Protein AF-A0A2Z4IYD5-F1 (afdb_monomer)

Sequence (117 aa):
MQVKACSRIENDHLYMNAEWRTTSGSALVDVYIWLEDAAGKEVVYPGTSMPNGMPSYNMAAWQTPQIHPQWKEYKVGKALAHGEKYQVSVSVRERGGAKPNIFSPTVVGHQLGVVYP

Foldseek 3Di:
DDKAWDWDADPLWIKTKIAAADQDDKAFKKKAKFKAWPVLQDTPPPPPVDQQHDIDARQMHYHPPDPDGRMDMDIDPDRDDAQTKMKIFMDIGGHPDDGFRSNDSPGGHRIDIDGRD

Radius of gyration: 14.01 Å; Cα contacts (8 Å, |Δi|>4): 278; chains: 1; bounding box: 36×29×37 Å

Solvent-accessible surface area (backbone atoms only — not comparable to full-atom values): 6648 Å² total; per-residue (Å²): 111,48,73,43,34,42,74,48,76,57,93,94,35,52,27,45,28,39,40,48,28,27,81,65,66,72,48,51,25,27,38,25,40,33,32,25,37,69,81,64,78,47,58,74,34,63,36,89,88,31,62,46,28,54,73,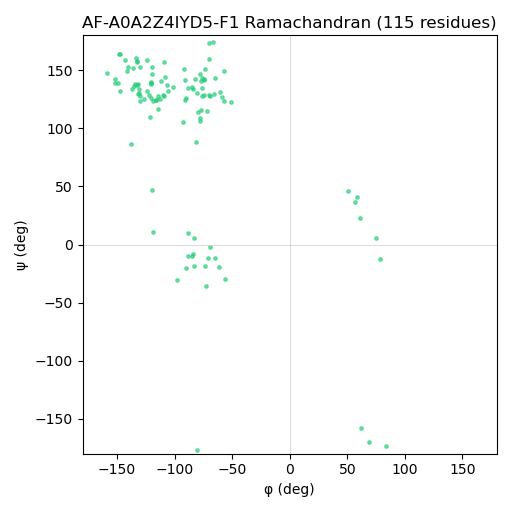45,74,73,36,69,27,46,32,85,88,68,91,69,86,40,63,49,76,45,72,56,91,63,95,75,65,66,74,38,45,31,29,30,28,28,44,80,31,55,58,90,47,84,76,57,55,54,86,40,89,85,56,76,50,43,67,33,82,45,67,37,117

Mean predicted aligned error: 3.78 Å

Organism: NCBI:txid2184053

Nearest PDB structures (foldseek):
  6mvg-assembly1_A  TM=5.314E-01  e=1.033E-02  Mediterraneibacter gnavus
  6mvh-assembly1_C  TM=5.413E-01  e=1.885E-02  Roseburia hominis
  5e4e-assembly1_C  TM=5.286E-01  e=8.724E-02  Homo sapiens
  5c70-assembly1_A-2  TM=4.963E-01  e=5.948E-02  Aspergillus oryzae
  2z65-assembly3_C  TM=3.308E-01  e=7.370E-01  Homo sapiens

Structure (mmCIF, N/CA/C/O backbone):
data_AF-A0A2Z4IYD5-F1
#
_entry.id   AF-A0A2Z4IYD5-F1
#
loop_
_atom_site.group_PDB
_atom_site.id
_atom_site.type_symbol
_atom_site.label_atom_id
_atom_site.label_alt_id
_atom_site.label_comp_id
_atom_site.label_asym_id
_atom_site.label_entity_id
_atom_site.label_seq_id
_atom_site.pdbx_PDB_ins_code
_atom_site.Cartn_x
_atom_site.Cartn_y
_atom_site.Cartn_z
_atom_site.occupancy
_atom_site.B_iso_or_equiv
_atom_site.auth_seq_id
_atom_site.auth_comp_id
_atom_site.auth_asym_id
_atom_site.auth_atom_id
_atom_site.pdbx_PDB_model_num
ATOM 1 N N . MET A 1 1 ? 13.792 -4.886 -6.856 1.00 86.44 1 MET A N 1
ATOM 2 C CA . MET A 1 1 ? 12.978 -3.754 -6.352 1.00 86.44 1 MET A CA 1
ATOM 3 C C . MET A 1 1 ? 12.927 -3.847 -4.838 1.00 86.44 1 MET A C 1
ATOM 5 O O . MET A 1 1 ? 12.802 -4.951 -4.326 1.00 86.44 1 MET A O 1
ATOM 9 N N . GLN A 1 2 ? 13.042 -2.725 -4.139 1.00 92.56 2 GLN A N 1
ATOM 10 C CA . GLN A 1 2 ? 12.785 -2.598 -2.708 1.00 92.56 2 GLN A CA 1
ATOM 11 C C . GLN A 1 2 ? 11.459 -1.863 -2.534 1.00 92.56 2 GLN A C 1
ATOM 13 O O . GLN A 1 2 ? 11.238 -0.846 -3.187 1.00 92.56 2 GLN A O 1
ATOM 18 N N . VAL A 1 3 ? 10.578 -2.390 -1.691 1.00 95.00 3 VAL A N 1
ATOM 19 C CA . VAL A 1 3 ? 9.253 -1.821 -1.426 1.00 95.00 3 VAL A CA 1
ATOM 20 C C . VAL A 1 3 ? 9.021 -1.845 0.073 1.00 95.00 3 VAL A C 1
ATOM 22 O O . VAL A 1 3 ? 9.324 -2.843 0.732 1.00 95.00 3 VAL A O 1
ATOM 25 N N . LYS A 1 4 ? 8.480 -0.755 0.608 1.00 95.25 4 LYS A N 1
ATOM 26 C CA . LYS A 1 4 ? 8.134 -0.624 2.017 1.00 95.25 4 LYS A CA 1
ATOM 27 C C . LYS A 1 4 ? 6.724 -0.067 2.158 1.00 95.25 4 LYS A C 1
ATOM 29 O O . LYS A 1 4 ? 6.397 0.957 1.561 1.00 95.25 4 LYS A O 1
ATOM 34 N N . ALA A 1 5 ? 5.919 -0.740 2.973 1.00 95.56 5 ALA A N 1
ATOM 35 C CA . ALA A 1 5 ? 4.680 -0.189 3.497 1.00 95.56 5 ALA A CA 1
ATOM 36 C C . ALA A 1 5 ? 4.985 0.636 4.753 1.00 95.56 5 ALA A C 1
ATOM 38 O O . ALA A 1 5 ? 5.766 0.226 5.615 1.00 95.56 5 ALA A O 1
ATOM 39 N N . CYS A 1 6 ? 4.378 1.809 4.831 1.00 95.31 6 CYS A N 1
ATOM 40 C CA . CYS A 1 6 ? 4.513 2.773 5.909 1.00 95.31 6 CYS A CA 1
ATOM 41 C C . CYS A 1 6 ? 3.115 3.265 6.305 1.00 95.31 6 CYS A C 1
ATOM 43 O O . CYS A 1 6 ? 2.166 3.184 5.526 1.00 95.31 6 CYS A O 1
ATOM 45 N N . SER A 1 7 ? 2.988 3.821 7.503 1.00 95.44 7 SER A N 1
ATOM 46 C CA . SER A 1 7 ? 1.757 4.467 7.946 1.00 95.44 7 SER A CA 1
ATOM 47 C C . SER A 1 7 ? 2.075 5.724 8.730 1.00 95.44 7 SER A C 1
ATOM 49 O O . SER A 1 7 ? 3.113 5.812 9.389 1.00 95.44 7 SER A O 1
ATOM 51 N N . ARG A 1 8 ? 1.151 6.675 8.703 1.00 96.62 8 ARG A N 1
ATOM 52 C CA . ARG A 1 8 ? 1.179 7.866 9.546 1.00 96.62 8 ARG A CA 1
ATOM 53 C C . ARG A 1 8 ? -0.210 8.064 10.129 1.00 96.62 8 ARG A C 1
ATOM 55 O O . ARG A 1 8 ? -1.195 7.865 9.429 1.00 96.62 8 ARG A O 1
ATOM 62 N N . ILE A 1 9 ? -0.289 8.414 11.406 1.00 95.94 9 ILE A N 1
ATOM 63 C CA . ILE A 1 9 ? -1.554 8.737 12.064 1.00 95.94 9 ILE A CA 1
ATOM 64 C C . ILE A 1 9 ? -1.453 10.174 12.541 1.00 95.94 9 ILE A C 1
ATOM 66 O O . ILE A 1 9 ? -0.510 10.529 13.244 1.00 95.94 9 ILE A O 1
ATOM 70 N N . GLU A 1 10 ? -2.387 11.007 12.104 1.00 96.38 10 GLU A N 1
ATOM 71 C CA . GLU A 1 10 ? -2.416 12.425 12.445 1.00 96.38 10 GLU A CA 1
ATOM 72 C C . GLU A 1 10 ? -3.863 12.903 12.523 1.00 96.38 10 GLU A C 1
ATOM 74 O O . GLU A 1 10 ? 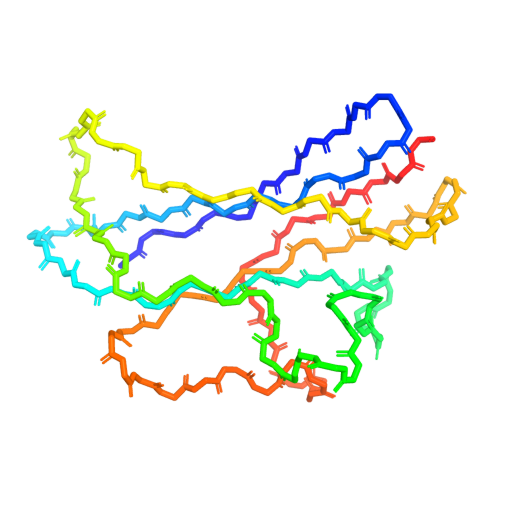-4.648 12.648 11.608 1.00 96.38 10 GLU A O 1
ATOM 79 N N . ASN A 1 11 ? -4.196 13.626 13.597 1.00 93.62 11 ASN A N 1
ATOM 80 C CA . ASN A 1 11 ? -5.524 14.198 13.828 1.00 93.62 11 ASN A CA 1
ATOM 81 C C . ASN A 1 11 ? -6.654 13.169 13.663 1.00 93.62 11 ASN A C 1
ATOM 83 O O . ASN A 1 11 ? -7.624 13.458 12.970 1.00 93.62 11 ASN A O 1
ATOM 87 N N . ASP A 1 12 ? -6.500 11.974 14.241 1.00 93.44 12 ASP A N 1
ATOM 88 C CA . ASP A 1 12 ? -7.475 10.876 14.132 1.00 93.44 12 ASP A CA 1
ATOM 89 C C . ASP A 1 12 ? -7.754 10.447 12.678 1.00 93.44 12 ASP A C 1
ATOM 91 O O . ASP A 1 12 ? -8.882 10.230 12.245 1.00 93.44 12 ASP A O 1
ATOM 95 N N . HIS A 1 13 ? -6.695 10.389 11.870 1.00 94.75 13 HIS A N 1
ATOM 96 C CA . HIS A 1 13 ? -6.760 9.839 10.525 1.00 94.75 13 HIS A CA 1
ATOM 97 C C . HIS A 1 13 ? -5.548 8.965 10.249 1.00 94.75 13 HIS A C 1
ATOM 99 O O . HIS A 1 13 ? -4.407 9.374 10.477 1.00 94.75 13 HIS A O 1
ATOM 105 N N . LEU A 1 14 ? -5.800 7.783 9.688 1.00 96.00 14 LEU A N 1
ATOM 106 C CA . LEU A 1 14 ? -4.761 6.915 9.154 1.00 96.00 14 LEU A CA 1
ATOM 107 C C . LEU A 1 14 ? -4.400 7.333 7.724 1.00 96.00 14 LEU A C 1
ATOM 109 O O . LEU A 1 14 ? -5.266 7.524 6.869 1.00 96.00 14 LEU A O 1
ATOM 113 N N . TYR A 1 15 ? -3.104 7.413 7.457 1.00 97.19 15 TYR A N 1
ATOM 114 C CA . TYR A 1 15 ? -2.514 7.631 6.146 1.00 97.19 15 TYR A CA 1
ATOM 115 C C . TYR A 1 15 ? -1.687 6.400 5.773 1.00 97.19 15 TYR A C 1
ATOM 117 O O . TYR A 1 15 ? -0.809 5.973 6.529 1.00 97.19 15 TYR A O 1
ATOM 125 N N . MET A 1 16 ? -2.001 5.809 4.624 1.00 96.88 16 MET A N 1
ATOM 126 C CA . MET A 1 16 ? -1.290 4.665 4.065 1.00 96.88 16 MET A CA 1
ATOM 127 C C . MET A 1 16 ? -0.174 5.148 3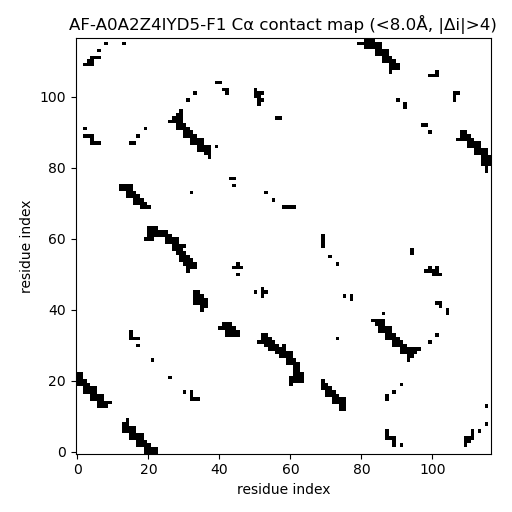.153 1.00 96.88 16 MET A C 1
ATOM 129 O O . MET A 1 16 ? -0.441 5.853 2.175 1.00 96.88 16 MET A O 1
ATOM 133 N N . ASN A 1 17 ? 1.051 4.711 3.427 1.00 96.62 17 ASN A N 1
ATOM 134 C CA . ASN A 1 17 ? 2.230 5.189 2.727 1.00 96.62 17 ASN A CA 1
ATOM 135 C C . ASN A 1 17 ? 2.950 4.025 2.042 1.00 96.62 17 ASN A C 1
ATOM 137 O O . ASN A 1 17 ? 3.106 2.946 2.610 1.00 96.62 17 ASN A O 1
ATOM 141 N N . ALA A 1 18 ? 3.429 4.255 0.826 1.00 96.75 18 ALA A N 1
ATOM 142 C CA . ALA A 1 18 ? 4.328 3.346 0.127 1.00 96.75 18 ALA A CA 1
ATOM 143 C C . ALA A 1 18 ? 5.625 4.068 -0.191 1.00 96.75 18 ALA A C 1
ATOM 145 O O . ALA A 1 18 ? 5.579 5.200 -0.661 1.00 96.75 18 ALA A O 1
ATOM 146 N N . GLU A 1 19 ? 6.754 3.392 -0.013 1.00 95.69 19 GLU A N 1
ATOM 147 C CA . GLU A 1 19 ? 8.047 3.788 -0.569 1.00 95.69 19 GLU A CA 1
ATOM 148 C C . GLU A 1 19 ? 8.564 2.664 -1.473 1.00 95.69 19 GLU A C 1
ATOM 150 O O . GLU A 1 19 ? 8.419 1.482 -1.148 1.00 95.69 19 GLU A O 1
ATOM 155 N N . TRP A 1 20 ? 9.163 3.012 -2.611 1.00 95.38 20 TRP A N 1
ATOM 156 C CA . TRP A 1 20 ? 9.723 2.036 -3.547 1.00 95.38 20 TRP A CA 1
ATOM 157 C C . TRP A 1 20 ? 11.035 2.520 -4.154 1.00 95.38 20 TRP A C 1
ATOM 159 O O . TRP A 1 20 ? 11.239 3.715 -4.322 1.00 95.38 20 TRP A O 1
ATOM 169 N N . ARG A 1 21 ? 11.935 1.590 -4.493 1.00 94.19 21 ARG A N 1
ATOM 170 C CA . ARG A 1 21 ? 13.233 1.883 -5.127 1.00 94.19 21 ARG A CA 1
ATOM 171 C C . ARG A 1 21 ? 13.708 0.725 -5.995 1.00 94.19 21 ARG A C 1
ATOM 173 O O . ARG A 1 21 ? 13.564 -0.441 -5.615 1.00 94.19 21 ARG A O 1
ATOM 180 N N . THR A 1 22 ? 14.336 1.005 -7.135 1.00 92.00 22 THR A N 1
ATOM 181 C CA . THR A 1 22 ? 15.038 -0.048 -7.887 1.00 92.00 22 THR A CA 1
ATOM 182 C C . THR A 1 22 ? 16.331 -0.431 -7.167 1.00 92.00 22 THR A C 1
ATOM 184 O O . THR A 1 22 ? 16.936 0.365 -6.457 1.00 92.00 22 THR A O 1
ATOM 187 N N . THR A 1 23 ? 16.763 -1.680 -7.331 1.00 89.56 23 THR A N 1
ATOM 188 C CA . THR A 1 23 ? 18.069 -2.149 -6.833 1.00 89.56 23 THR A CA 1
ATOM 189 C C . THR A 1 23 ? 19.204 -1.817 -7.805 1.00 89.56 23 THR A C 1
ATOM 191 O O . THR A 1 23 ? 20.362 -1.819 -7.412 1.00 89.56 23 THR A O 1
ATOM 194 N N . SER A 1 24 ? 18.867 -1.535 -9.065 1.00 87.62 24 SER A N 1
ATOM 195 C CA . SER A 1 24 ? 19.784 -1.132 -10.132 1.00 87.62 24 SER 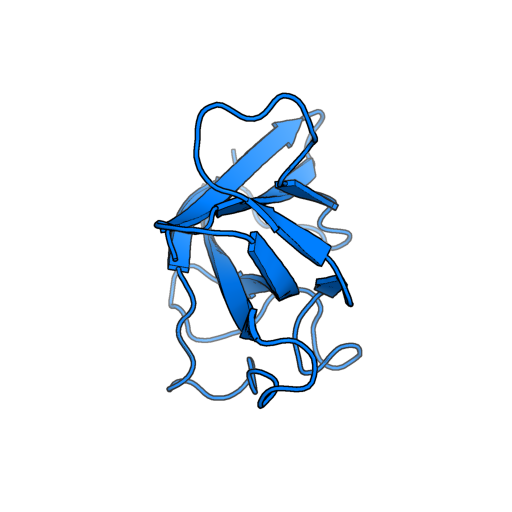A CA 1
ATOM 196 C C . SER A 1 24 ? 19.010 -0.399 -11.229 1.00 87.62 24 SER A C 1
ATOM 198 O O . SER A 1 24 ? 17.859 -0.750 -11.502 1.00 87.62 24 SER A O 1
ATOM 200 N N . GLY A 1 25 ? 19.643 0.574 -11.888 1.00 88.81 25 GLY A N 1
ATOM 201 C CA . GLY A 1 25 ? 19.051 1.306 -13.014 1.00 88.81 25 GLY A CA 1
ATOM 202 C C . GLY A 1 25 ? 17.785 2.089 -12.645 1.00 88.81 25 GLY A C 1
ATOM 203 O O . GLY A 1 25 ? 17.559 2.423 -11.479 1.00 88.81 25 GLY A O 1
ATOM 204 N N . SER A 1 26 ? 16.955 2.390 -13.643 1.00 90.69 26 SER A N 1
ATOM 205 C CA . SER A 1 26 ? 15.670 3.072 -13.474 1.00 90.69 26 SER A CA 1
ATOM 206 C C . SER A 1 26 ? 14.544 2.336 -14.197 1.00 90.69 26 SER A C 1
ATOM 208 O O . SER A 1 26 ? 14.777 1.627 -15.175 1.00 90.69 26 SER A O 1
ATOM 210 N N . ALA A 1 27 ? 13.317 2.495 -13.703 1.00 93.69 27 ALA A N 1
ATOM 211 C CA . ALA A 1 27 ? 12.122 1.895 -14.287 1.00 93.69 27 ALA A CA 1
ATOM 212 C C . ALA A 1 27 ? 10.891 2.787 -14.080 1.00 93.69 27 ALA A C 1
ATOM 214 O O . ALA A 1 27 ? 10.886 3.674 -13.225 1.00 93.69 27 ALA A O 1
ATOM 215 N N . LEU A 1 28 ? 9.833 2.513 -14.845 1.00 95.62 28 LEU A N 1
ATOM 216 C CA . LEU A 1 28 ? 8.485 2.989 -14.543 1.00 95.62 28 LEU A CA 1
ATOM 217 C C . LEU A 1 28 ? 7.682 1.852 -13.913 1.00 95.62 28 LEU A C 1
ATOM 219 O O . LEU A 1 28 ? 7.711 0.719 -14.397 1.00 95.62 28 LEU A O 1
ATOM 223 N N . VAL A 1 29 ? 6.955 2.175 -12.853 1.00 95.94 29 VAL A N 1
ATOM 224 C CA . VAL A 1 29 ? 6.164 1.236 -12.064 1.00 95.94 29 VAL A CA 1
ATOM 225 C C . VAL A 1 29 ? 4.767 1.774 -11.803 1.00 95.94 29 VAL A C 1
ATOM 227 O O . VAL A 1 29 ? 4.533 2.982 -11.803 1.00 95.94 29 VAL A O 1
ATOM 230 N N . ASP A 1 30 ? 3.855 0.857 -11.526 1.00 96.50 30 ASP A N 1
ATOM 231 C CA . ASP A 1 30 ? 2.527 1.152 -11.020 1.00 96.50 30 ASP A CA 1
ATOM 232 C C . ASP A 1 30 ? 2.461 0.707 -9.556 1.00 96.50 30 ASP A C 1
ATOM 234 O O . ASP A 1 30 ? 2.818 -0.426 -9.218 1.00 96.50 30 ASP A O 1
ATOM 238 N N . VAL A 1 31 ? 2.040 1.613 -8.677 1.00 96.44 31 VAL A N 1
ATOM 239 C CA . VAL A 1 31 ? 2.006 1.407 -7.224 1.00 96.44 31 VAL A CA 1
ATOM 240 C C . VAL A 1 31 ? 0.559 1.311 -6.774 1.00 96.44 31 VAL A C 1
ATOM 242 O O . VAL A 1 31 ? -0.234 2.195 -7.079 1.00 96.44 31 VAL A O 1
ATOM 245 N N . TYR A 1 32 ? 0.227 0.263 -6.034 1.00 96.25 32 TYR A N 1
ATOM 246 C CA . TYR A 1 32 ? -1.110 -0.006 -5.518 1.00 96.25 32 TYR A CA 1
ATOM 247 C C . TYR A 1 32 ? -1.049 -0.068 -3.994 1.00 96.25 32 TYR A C 1
ATOM 249 O O . TYR A 1 32 ? -0.242 -0.828 -3.456 1.00 96.25 32 TYR A O 1
ATOM 257 N N . ILE A 1 33 ? -1.881 0.720 -3.310 1.00 96.19 33 ILE A N 1
ATOM 258 C CA . ILE A 1 33 ? -1.934 0.792 -1.841 1.00 96.19 33 ILE A CA 1
ATOM 259 C C . ILE A 1 33 ? -3.356 0.487 -1.365 1.00 96.19 33 ILE A C 1
ATOM 261 O O . ILE A 1 33 ? -4.315 1.044 -1.901 1.00 96.19 33 ILE A O 1
ATOM 265 N N . TRP A 1 34 ? -3.511 -0.384 -0.371 1.00 95.19 34 TRP A N 1
ATOM 266 C CA . TRP A 1 34 ? -4.808 -0.701 0.231 1.00 95.19 34 TRP A CA 1
ATOM 267 C C . TRP A 1 34 ? -4.673 -1.035 1.721 1.00 95.19 34 TRP A C 1
ATOM 269 O O . TRP A 1 34 ? -3.571 -1.277 2.214 1.00 95.19 34 TRP A O 1
ATOM 279 N N . LEU A 1 35 ? -5.798 -1.006 2.434 1.00 94.62 35 LEU A N 1
ATOM 280 C CA . LEU A 1 35 ? -5.893 -1.297 3.861 1.00 94.62 35 LEU A CA 1
ATOM 281 C C . LEU A 1 35 ? -6.713 -2.566 4.073 1.00 94.62 35 LEU A C 1
ATOM 283 O O . LEU A 1 35 ? -7.850 -2.641 3.603 1.00 94.62 35 LEU A O 1
ATOM 287 N N . GLU A 1 36 ? -6.167 -3.513 4.823 1.00 93.31 36 GLU A N 1
ATOM 288 C CA . GLU A 1 36 ? -6.872 -4.707 5.297 1.00 93.31 36 GLU A CA 1
ATOM 289 C C . GLU A 1 36 ? -7.114 -4.628 6.808 1.00 93.31 36 GLU A C 1
ATOM 291 O O . GLU A 1 36 ? -6.409 -3.916 7.534 1.00 93.31 36 GLU A O 1
ATOM 296 N N . ASP A 1 37 ? -8.111 -5.365 7.285 1.00 89.94 37 ASP A N 1
ATOM 297 C CA . ASP A 1 37 ? -8.354 -5.567 8.713 1.00 89.94 37 ASP A CA 1
ATOM 298 C C . ASP A 1 37 ? -7.283 -6.451 9.389 1.00 89.94 37 ASP A C 1
ATOM 300 O O . ASP A 1 37 ? -6.401 -7.030 8.748 1.00 89.94 37 ASP A O 1
ATOM 304 N N . ALA A 1 38 ? -7.357 -6.572 10.719 1.00 79.44 38 ALA A N 1
ATOM 305 C CA . ALA A 1 38 ? -6.414 -7.344 11.534 1.00 79.44 38 ALA A CA 1
ATOM 306 C C . ALA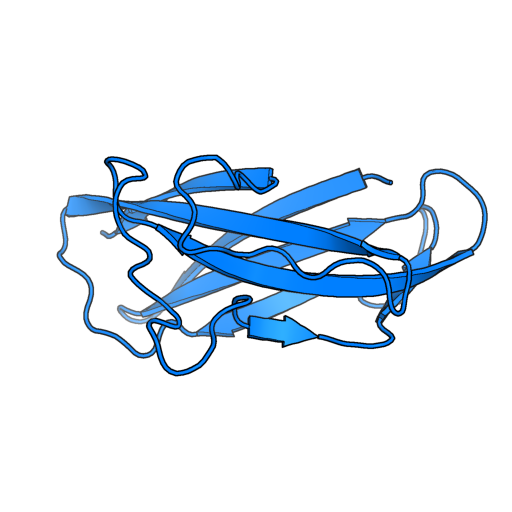 A 1 38 ? -6.303 -8.813 11.109 1.00 79.44 38 ALA A C 1
ATOM 308 O O . ALA A 1 38 ? -5.263 -9.445 11.318 1.00 79.44 38 ALA A O 1
ATOM 309 N N . ALA A 1 39 ? -7.389 -9.359 10.561 1.00 78.25 39 ALA A N 1
ATOM 310 C CA . ALA A 1 39 ? -7.486 -10.750 10.169 1.00 78.25 39 ALA A CA 1
ATOM 311 C C . ALA A 1 39 ? -6.924 -11.004 8.761 1.00 78.25 39 ALA A C 1
ATOM 313 O O . ALA A 1 39 ? -6.793 -12.171 8.387 1.00 78.25 39 ALA A O 1
ATOM 314 N N . GLY A 1 40 ? -6.610 -9.951 7.992 1.00 70.62 40 GLY A N 1
ATOM 315 C CA . GLY A 1 40 ? -6.261 -10.053 6.573 1.00 70.62 40 GLY A CA 1
ATOM 316 C C . GLY A 1 40 ? -7.401 -10.645 5.741 1.00 70.62 40 GLY A C 1
ATOM 317 O O . GLY A 1 40 ? -7.159 -11.264 4.707 1.00 70.62 40 GLY A O 1
ATOM 318 N N . LYS A 1 41 ? -8.643 -10.553 6.240 1.00 70.88 41 LYS A N 1
ATOM 319 C CA . LYS A 1 41 ? -9.818 -11.206 5.641 1.00 70.88 41 LYS A CA 1
ATOM 320 C C . LYS A 1 41 ? -10.615 -10.251 4.769 1.00 70.88 41 LYS A C 1
ATOM 322 O O . LYS A 1 41 ? -11.218 -10.701 3.797 1.00 70.88 41 LYS A O 1
ATOM 327 N N . GLU A 1 42 ? -10.613 -8.963 5.103 1.00 83.12 42 GLU A N 1
ATOM 328 C CA . GLU A 1 42 ? -11.358 -7.945 4.372 1.00 83.12 42 GLU A CA 1
ATOM 329 C C . GLU A 1 42 ? -10.497 -6.719 4.049 1.00 83.12 42 GLU A C 1
ATOM 331 O O . G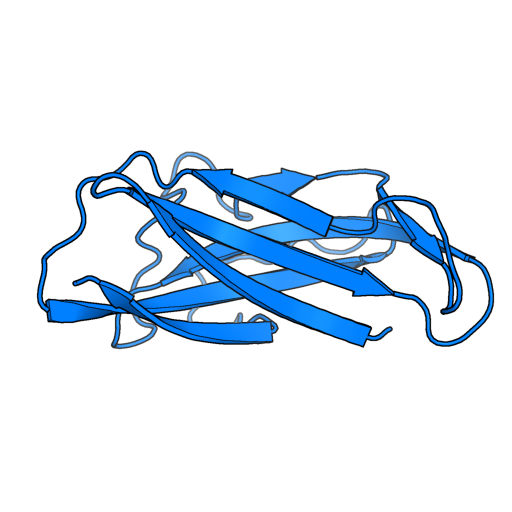LU A 1 42 ? -9.758 -6.198 4.886 1.00 83.12 42 GLU A O 1
ATOM 336 N N . VAL A 1 43 ? -10.649 -6.215 2.820 1.00 89.06 43 VAL A N 1
ATOM 337 C CA . VAL A 1 43 ? -10.137 -4.904 2.415 1.00 89.06 43 VAL A CA 1
ATOM 338 C C . VAL A 1 43 ? -11.071 -3.820 2.944 1.00 89.06 43 VAL A C 1
ATOM 340 O O . VAL A 1 43 ? -12.166 -3.603 2.426 1.00 89.06 43 VAL A O 1
ATOM 343 N N . VAL A 1 44 ? -10.600 -3.070 3.933 1.00 89.94 44 VAL A N 1
ATOM 344 C CA . VAL A 1 44 ? -11.325 -1.955 4.553 1.00 89.94 44 VAL A CA 1
ATOM 345 C C . VAL A 1 44 ? -11.379 -0.739 3.623 1.00 89.94 44 VAL A C 1
ATOM 347 O O . VAL A 1 44 ? -12.387 -0.027 3.590 1.00 89.94 44 VAL A O 1
ATOM 350 N N . TYR A 1 45 ? -10.304 -0.504 2.863 1.00 91.06 45 TYR A N 1
ATOM 351 C CA . TYR A 1 45 ? -10.158 0.613 1.929 1.00 91.06 45 TYR A CA 1
ATOM 352 C C . TYR A 1 45 ? -9.212 0.226 0.782 1.00 91.06 45 TYR A C 1
ATOM 354 O O . TYR A 1 45 ? -8.176 -0.384 1.038 1.00 91.06 45 TYR A O 1
ATOM 362 N N . PRO A 1 46 ? -9.500 0.591 -0.476 1.00 82.19 46 PRO A N 1
ATOM 363 C CA . PRO A 1 46 ? -10.578 1.478 -0.930 1.00 82.19 46 PRO A CA 1
ATOM 364 C C . PRO A 1 46 ? -11.967 0.830 -1.116 1.00 82.19 46 PRO A C 1
ATOM 366 O O . PRO A 1 46 ? -12.890 1.517 -1.544 1.00 82.19 46 PRO A O 1
ATOM 369 N N . GLY A 1 47 ? -12.162 -0.447 -0.766 1.00 77.69 47 GLY A N 1
ATOM 370 C CA . GLY A 1 47 ? -13.448 -1.137 -0.959 1.00 77.69 47 GLY A CA 1
ATOM 371 C C . GLY A 1 47 ? -13.790 -1.377 -2.441 1.00 77.69 47 GLY A C 1
ATOM 372 O O . GLY A 1 47 ? -12.946 -1.189 -3.317 1.00 77.69 47 GLY A O 1
ATOM 373 N N . THR A 1 48 ? -15.025 -1.805 -2.744 1.00 74.88 48 THR A N 1
ATOM 374 C CA . THR A 1 48 ? -15.460 -2.280 -4.085 1.00 74.88 48 THR A CA 1
ATOM 375 C C . THR A 1 48 ? -15.355 -1.250 -5.213 1.00 74.88 48 THR A C 1
ATOM 377 O O . THR A 1 48 ? -15.319 -1.628 -6.383 1.00 74.88 48 THR A O 1
ATOM 380 N N . SER A 1 49 ? -15.273 0.042 -4.892 1.00 76.62 49 SER A N 1
ATOM 381 C CA . SER A 1 49 ? -15.157 1.124 -5.876 1.00 76.62 49 SER A CA 1
ATOM 382 C C . SER A 1 49 ? -13.776 1.202 -6.534 1.00 76.62 49 SER A C 1
ATOM 384 O O . SER A 1 49 ? -13.647 1.791 -7.607 1.00 76.62 49 SER A O 1
ATOM 386 N N . MET A 1 50 ? -12.747 0.591 -5.937 1.00 87.06 50 MET A N 1
ATOM 387 C CA . MET A 1 50 ? -11.404 0.518 -6.514 1.00 87.06 50 MET A CA 1
ATOM 388 C C . MET A 1 50 ? -10.800 -0.879 -6.311 1.00 87.06 50 MET A C 1
ATOM 390 O O . MET A 1 50 ? -10.037 -1.113 -5.372 1.00 87.06 50 MET A O 1
ATOM 394 N N . PRO A 1 51 ? -11.083 -1.822 -7.228 1.00 86.12 51 PRO A N 1
ATOM 395 C CA . PRO A 1 51 ? -10.780 -3.243 -7.045 1.00 86.12 51 PRO A CA 1
ATOM 396 C C . PRO A 1 51 ? -9.294 -3.613 -7.061 1.00 86.12 51 PRO A C 1
ATOM 398 O O . PRO A 1 51 ? -8.951 -4.777 -6.891 1.00 86.12 51 PRO A O 1
ATOM 401 N N . ASN A 1 52 ? -8.412 -2.639 -7.286 1.00 89.06 52 ASN A N 1
ATOM 402 C CA . ASN A 1 52 ? -6.967 -2.841 -7.337 1.00 89.06 52 ASN A CA 1
ATOM 403 C C . ASN A 1 52 ? -6.231 -2.039 -6.253 1.00 89.06 52 ASN A C 1
ATOM 405 O O . ASN A 1 52 ? -5.014 -1.910 -6.319 1.00 89.06 52 ASN A O 1
ATOM 409 N N . GLY A 1 53 ? -6.945 -1.449 -5.293 1.00 91.25 53 GLY A N 1
ATOM 410 C CA . GLY A 1 53 ? -6.360 -0.489 -4.357 1.00 91.25 53 GLY A CA 1
ATOM 411 C C . GLY A 1 53 ? -6.304 0.915 -4.948 1.00 91.25 53 GLY A C 1
ATOM 412 O O . GLY A 1 53 ? -6.835 1.155 -6.030 1.00 91.25 53 GLY A O 1
ATOM 413 N N . MET A 1 54 ? -5.666 1.838 -4.230 1.00 94.25 54 MET A N 1
ATOM 414 C CA . MET A 1 54 ? -5.370 3.193 -4.694 1.00 94.25 54 MET A CA 1
ATOM 415 C C . MET A 1 54 ? -4.160 3.158 -5.633 1.00 94.25 54 MET A C 1
ATOM 417 O O . MET A 1 54 ? -3.040 2.947 -5.153 1.00 94.25 54 MET A O 1
ATOM 421 N N . PRO A 1 55 ? -4.351 3.323 -6.957 1.00 93.81 55 PRO A N 1
ATOM 422 C CA . PRO A 1 55 ? -3.269 3.183 -7.908 1.00 93.81 55 PRO A CA 1
ATOM 423 C C . PRO A 1 55 ? -2.565 4.524 -8.161 1.00 93.81 55 PRO A C 1
ATOM 425 O O . PRO A 1 55 ? -3.193 5.572 -8.314 1.00 93.81 55 PRO A O 1
ATOM 428 N N . SER A 1 56 ? -1.246 4.474 -8.297 1.00 95.12 56 SER A N 1
ATOM 429 C CA . SER A 1 56 ? -0.403 5.534 -8.846 1.00 95.12 56 SER A CA 1
ATOM 430 C C . SER A 1 56 ? 0.359 4.973 -10.044 1.00 95.12 56 SER A C 1
ATOM 432 O O . SER A 1 56 ? 1.246 4.138 -9.879 1.00 95.12 56 SER A O 1
ATOM 434 N N . TYR A 1 57 ? -0.007 5.419 -11.246 1.00 95.38 57 TYR A N 1
ATOM 435 C CA . TYR A 1 57 ? 0.523 4.900 -12.511 1.00 95.38 57 TYR A CA 1
ATOM 436 C C . TYR A 1 57 ? 1.743 5.670 -13.007 1.00 95.38 57 TYR A C 1
ATOM 438 O O . TYR A 1 57 ? 1.822 6.884 -12.820 1.00 95.38 57 TYR A O 1
ATOM 446 N N . ASN A 1 58 ? 2.628 4.994 -13.743 1.00 94.88 58 ASN A N 1
ATOM 447 C CA . ASN A 1 58 ? 3.812 5.602 -14.370 1.00 94.88 58 ASN A CA 1
ATOM 448 C C . ASN A 1 58 ? 4.733 6.307 -13.360 1.00 94.88 58 ASN A C 1
ATOM 450 O O . ASN A 1 58 ? 5.300 7.365 -13.638 1.00 94.88 58 ASN A O 1
ATOM 454 N N . MET A 1 59 ? 4.859 5.737 -12.168 1.00 95.56 59 MET A N 1
ATOM 455 C CA . MET A 1 59 ? 5.754 6.241 -11.141 1.00 95.56 59 MET A CA 1
ATOM 456 C C . MET A 1 59 ? 7.181 5.858 -11.483 1.00 95.56 59 MET A C 1
ATOM 458 O O . MET A 1 59 ? 7.465 4.725 -11.857 1.00 95.56 59 MET A O 1
ATOM 462 N N . ALA A 1 60 ? 8.096 6.806 -11.365 1.00 94.31 60 ALA A N 1
ATOM 463 C CA . ALA A 1 60 ? 9.496 6.511 -11.574 1.00 94.31 60 ALA A CA 1
ATOM 464 C C . ALA A 1 60 ? 10.084 5.791 -10.354 1.00 94.31 60 ALA A C 1
ATOM 466 O O . ALA A 1 60 ? 9.755 6.094 -9.205 1.00 94.31 60 ALA A O 1
ATOM 467 N N . ALA A 1 61 ? 10.946 4.820 -10.629 1.00 94.31 61 ALA A N 1
ATOM 468 C CA . ALA A 1 61 ? 11.692 4.065 -9.643 1.00 94.31 61 ALA A CA 1
ATOM 469 C C . ALA A 1 61 ? 13.183 4.141 -9.995 1.00 94.31 61 ALA A C 1
ATOM 471 O O . ALA A 1 61 ? 13.588 3.816 -11.112 1.00 94.31 61 ALA A O 1
ATOM 472 N N . TRP A 1 62 ? 13.990 4.576 -9.038 1.00 94.25 62 TRP A N 1
ATOM 473 C CA . TRP A 1 62 ? 15.429 4.778 -9.132 1.00 94.25 62 TRP A CA 1
ATOM 474 C C . TRP A 1 62 ? 16.131 4.161 -7.920 1.00 94.25 62 TRP A C 1
ATOM 476 O O . TRP A 1 62 ? 15.544 4.006 -6.844 1.00 94.25 62 TRP A O 1
ATOM 486 N N . GLN A 1 63 ? 17.416 3.864 -8.083 1.00 92.50 63 GLN A N 1
ATOM 487 C CA . GLN A 1 63 ? 18.272 3.394 -6.999 1.00 92.50 63 GLN A CA 1
ATOM 488 C C . GLN A 1 63 ? 18.572 4.494 -5.970 1.00 92.50 63 GLN A C 1
ATOM 490 O O . GLN A 1 63 ? 18.471 5.684 -6.263 1.00 92.50 63 GLN A O 1
ATOM 495 N N . THR A 1 64 ? 18.971 4.098 -4.761 1.00 81.56 64 THR A N 1
ATOM 496 C CA . THR A 1 64 ? 19.555 5.006 -3.756 1.00 81.56 64 THR A CA 1
ATOM 497 C C . THR A 1 64 ? 21.048 5.211 -4.044 1.00 81.56 64 THR A C 1
ATOM 499 O O . THR A 1 64 ? 21.712 4.231 -4.384 1.00 81.56 64 THR A O 1
ATOM 502 N N . PRO A 1 65 ? 21.611 6.423 -3.856 1.00 83.19 65 PRO A N 1
ATOM 503 C CA . PRO A 1 65 ? 20.960 7.664 -3.420 1.00 83.19 65 PRO A CA 1
ATOM 504 C C . PRO A 1 65 ? 20.139 8.334 -4.532 1.00 83.19 65 PRO A C 1
ATOM 506 O O . PRO A 1 65 ? 20.529 8.337 -5.693 1.00 83.19 65 PRO A O 1
ATOM 509 N N . GLN A 1 66 ? 19.001 8.925 -4.155 1.00 81.38 66 GLN A N 1
ATOM 510 C CA . GLN A 1 66 ? 18.141 9.702 -5.052 1.00 81.38 66 GLN A CA 1
ATOM 511 C C . GLN A 1 66 ? 17.424 10.804 -4.262 1.00 81.38 66 GLN A C 1
ATOM 513 O O . GLN A 1 66 ? 16.961 10.551 -3.149 1.00 81.38 66 GLN A O 1
ATOM 518 N N . ILE A 1 67 ? 17.335 12.001 -4.849 1.00 81.56 67 ILE A N 1
ATOM 519 C CA . ILE A 1 67 ? 16.698 13.197 -4.271 1.00 81.56 67 ILE A CA 1
ATOM 520 C C . ILE A 1 67 ? 15.208 13.308 -4.616 1.00 81.56 67 ILE A C 1
ATOM 522 O O . ILE A 1 67 ? 14.464 14.014 -3.939 1.00 81.56 67 ILE A O 1
ATOM 526 N N . HIS A 1 68 ? 14.757 12.622 -5.667 1.00 81.94 68 HIS A N 1
ATOM 527 C CA . HIS A 1 68 ? 13.355 12.646 -6.071 1.00 81.94 68 HIS A CA 1
ATOM 528 C C . HIS A 1 68 ? 12.469 11.805 -5.137 1.00 81.94 68 HIS A C 1
ATOM 530 O O . HIS A 1 68 ? 12.882 10.715 -4.726 1.00 81.94 68 HIS A O 1
ATOM 536 N N . PRO A 1 69 ? 11.237 12.263 -4.838 1.00 83.88 69 PRO A N 1
ATOM 537 C CA . PRO A 1 69 ? 10.269 11.482 -4.079 1.00 83.88 69 PRO A CA 1
ATOM 538 C C . PRO A 1 69 ? 9.978 10.137 -4.754 1.00 83.88 69 PRO A C 1
ATOM 540 O O . PRO A 1 69 ? 9.538 10.096 -5.901 1.00 83.88 69 PRO A O 1
ATOM 543 N N . GLN A 1 70 ? 10.189 9.044 -4.022 1.00 91.56 70 GLN A N 1
ATOM 544 C CA . GLN A 1 70 ? 9.791 7.690 -4.426 1.00 91.56 70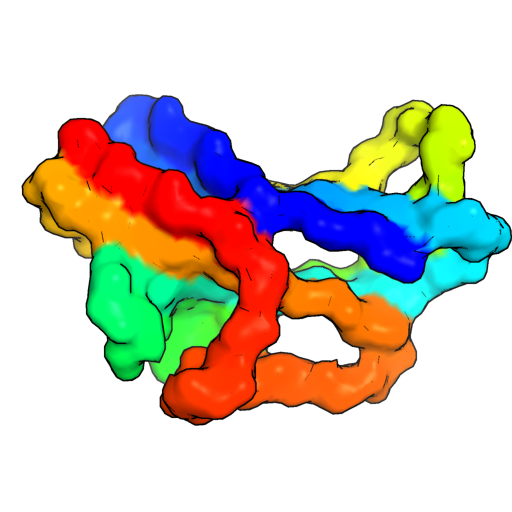 GLN A CA 1
ATOM 545 C C . GLN A 1 70 ? 8.803 7.100 -3.420 1.00 91.56 70 GLN A C 1
ATOM 547 O O . GLN A 1 70 ? 8.972 5.989 -2.918 1.00 91.56 70 GLN A O 1
ATOM 552 N N . TRP A 1 71 ? 7.810 7.916 -3.065 1.00 95.06 71 TRP A N 1
ATOM 553 C CA . TRP A 1 71 ? 6.774 7.557 -2.113 1.00 95.06 71 TRP A CA 1
ATOM 554 C C . TRP A 1 71 ? 5.406 8.130 -2.502 1.00 95.06 71 TRP A C 1
ATOM 556 O O . TRP A 1 71 ? 5.305 9.090 -3.273 1.00 95.06 71 TRP A O 1
ATOM 566 N N . LYS A 1 72 ? 4.346 7.519 -1.971 1.00 96.25 72 LYS A N 1
ATOM 567 C CA . LYS A 1 72 ? 2.955 7.990 -2.044 1.00 96.25 72 LYS A CA 1
ATOM 568 C C . LYS A 1 72 ? 2.291 7.849 -0.692 1.00 96.25 72 LYS A C 1
ATOM 570 O O . LYS A 1 72 ? 2.642 6.953 0.067 1.00 96.25 72 LYS A O 1
ATOM 575 N N . GLU A 1 73 ? 1.317 8.712 -0.446 1.00 96.25 73 GLU A N 1
ATOM 576 C CA . GLU A 1 73 ? 0.473 8.712 0.742 1.00 96.25 73 GLU A CA 1
ATOM 577 C C . GLU A 1 73 ? -0.989 8.855 0.318 1.00 96.25 73 GLU A C 1
ATOM 579 O O . GLU A 1 73 ? -1.312 9.669 -0.551 1.00 96.25 73 GLU A O 1
ATOM 584 N N . TYR A 1 74 ? -1.864 8.072 0.946 1.00 95.88 74 TYR A N 1
ATOM 585 C CA . TYR A 1 74 ? -3.312 8.204 0.826 1.00 95.88 74 TYR A CA 1
ATOM 586 C C . TYR A 1 74 ? -3.952 8.238 2.204 1.00 95.88 74 TYR A C 1
ATOM 588 O O . TYR A 1 74 ? -3.758 7.338 3.020 1.00 95.88 74 TYR A O 1
ATOM 596 N N . LYS A 1 75 ? -4.777 9.258 2.432 1.00 95.00 75 LYS A N 1
ATOM 597 C CA . LYS A 1 75 ? -5.634 9.346 3.610 1.00 95.00 75 LYS A CA 1
ATOM 598 C C . LYS A 1 75 ? -6.748 8.301 3.524 1.00 95.00 75 LYS A C 1
ATOM 600 O O . LYS A 1 75 ? -7.478 8.254 2.534 1.00 95.00 75 LYS A O 1
ATOM 605 N N . VAL A 1 76 ? -6.924 7.513 4.578 1.00 93.81 76 VAL A N 1
ATOM 606 C CA . VAL A 1 76 ? -8.069 6.611 4.717 1.00 93.81 76 VAL A CA 1
ATOM 607 C C . VAL A 1 76 ? -9.309 7.456 4.999 1.00 93.81 76 VAL A C 1
ATOM 609 O O . VAL A 1 76 ? -9.399 8.145 6.011 1.00 93.81 76 VAL A O 1
ATOM 612 N N . GLY A 1 77 ? -10.259 7.442 4.063 1.00 88.25 77 GLY A N 1
ATOM 613 C CA . GLY A 1 77 ? -11.499 8.228 4.138 1.00 88.25 77 GLY A CA 1
ATOM 614 C C . GLY A 1 77 ? -12.655 7.523 4.853 1.00 88.25 77 GLY A C 1
ATOM 615 O O . GLY A 1 77 ? -13.790 7.978 4.757 1.00 88.25 77 GLY A O 1
ATOM 616 N N . LYS A 1 78 ? -12.389 6.387 5.504 1.00 87.56 78 LYS A N 1
ATOM 617 C CA . LYS A 1 78 ? -13.375 5.570 6.219 1.00 87.56 78 LYS A CA 1
ATOM 618 C C . LYS A 1 78 ? -13.080 5.641 7.715 1.00 87.56 78 LYS A C 1
ATOM 620 O O . LYS A 1 78 ? -11.914 5.611 8.095 1.00 87.56 78 LYS A O 1
ATOM 625 N N . ALA A 1 79 ? -14.126 5.715 8.536 1.00 90.12 79 ALA A N 1
ATOM 626 C CA . ALA A 1 79 ? -13.981 5.620 9.984 1.00 90.12 79 ALA A CA 1
ATOM 627 C C . ALA A 1 79 ? -13.370 4.262 10.358 1.00 90.12 79 ALA A C 1
ATOM 629 O O . ALA A 1 79 ? -13.824 3.221 9.871 1.00 90.12 79 ALA A O 1
ATOM 630 N N . LEU A 1 80 ? -12.339 4.294 11.198 1.00 93.19 80 LEU A N 1
ATOM 631 C CA . LEU A 1 80 ? -11.649 3.114 11.701 1.00 93.19 80 LEU A CA 1
ATOM 632 C C . LEU A 1 80 ? -11.989 2.930 13.177 1.00 93.19 80 LEU A C 1
ATOM 634 O O . LEU A 1 80 ? -12.159 3.898 13.914 1.00 93.19 80 LEU A O 1
ATOM 638 N N . ALA A 1 81 ? -12.108 1.680 13.606 1.00 93.19 81 ALA A N 1
ATOM 639 C CA . ALA A 1 81 ? -12.291 1.362 15.014 1.00 93.19 81 ALA A CA 1
ATOM 640 C C . ALA A 1 81 ? -10.974 1.554 15.786 1.00 93.19 81 ALA A C 1
ATOM 642 O O . ALA A 1 81 ? -9.934 1.032 15.380 1.00 93.19 81 ALA A O 1
ATOM 643 N N . HIS A 1 82 ? -11.037 2.300 16.890 1.00 94.69 82 HIS A N 1
ATOM 644 C CA . HIS A 1 82 ? -9.929 2.489 17.830 1.00 94.69 82 HIS A CA 1
ATOM 645 C C . HIS A 1 82 ? -9.556 1.171 18.516 1.00 94.69 82 HIS A C 1
ATOM 647 O O . HIS A 1 82 ? -10.421 0.356 18.832 1.00 94.69 82 HIS A O 1
ATOM 653 N N . GLY A 1 83 ? -8.262 0.967 18.747 1.00 94.12 83 GLY A N 1
ATOM 654 C CA . GLY A 1 83 ? -7.683 -0.265 19.282 1.00 94.12 83 GLY A CA 1
ATOM 655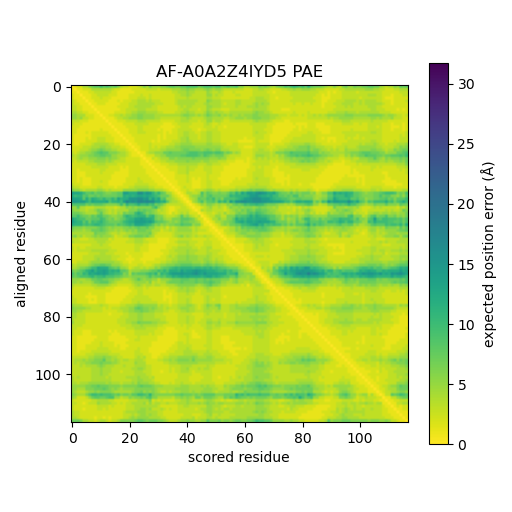 C C . GLY A 1 83 ? -7.526 -1.394 18.259 1.00 94.12 83 GLY A C 1
ATOM 656 O O . GLY A 1 83 ? -6.811 -2.358 18.537 1.00 94.12 83 GLY A O 1
ATOM 657 N N . GLU A 1 84 ? -8.132 -1.283 17.072 1.00 94.00 84 GLU A N 1
ATOM 658 C CA . GLU A 1 84 ? -8.034 -2.318 16.044 1.00 94.00 84 GLU A CA 1
ATOM 659 C C . GLU A 1 84 ? -6.699 -2.275 15.304 1.00 94.00 84 GLU A C 1
ATOM 661 O O . GLU A 1 84 ? -6.110 -1.217 15.052 1.00 94.00 84 GLU A O 1
ATOM 666 N N . LYS A 1 85 ? -6.234 -3.461 14.910 1.00 94.94 85 LYS A N 1
ATOM 667 C CA . LYS A 1 85 ? -5.067 -3.605 14.045 1.00 94.94 85 LYS A CA 1
ATOM 668 C C . LYS A 1 85 ? -5.507 -3.573 12.586 1.00 94.94 85 LYS A C 1
ATOM 670 O O . LYS A 1 85 ? -6.424 -4.278 12.191 1.00 94.94 85 LYS A O 1
ATOM 675 N N . TYR A 1 86 ? -4.788 -2.826 11.768 1.00 94.75 86 TYR A N 1
ATOM 676 C CA . TYR A 1 86 ? -4.943 -2.813 10.320 1.00 94.75 86 TYR A CA 1
ATOM 677 C C . TYR A 1 86 ? -3.615 -3.135 9.649 1.00 94.75 86 TYR A C 1
ATOM 679 O O . TYR A 1 86 ? -2.547 -2.970 10.245 1.00 94.75 86 TYR A O 1
ATOM 687 N N . GLN A 1 87 ? -3.680 -3.588 8.403 1.00 95.31 87 GLN A N 1
ATOM 688 C CA . GLN A 1 87 ? -2.507 -3.849 7.577 1.00 95.31 87 GLN A CA 1
ATOM 689 C C . GLN A 1 87 ? -2.504 -2.886 6.398 1.00 95.31 87 GLN A C 1
ATOM 691 O O . GLN A 1 87 ? -3.397 -2.923 5.552 1.00 95.31 87 GLN A O 1
ATOM 696 N N . VAL A 1 88 ? -1.491 -2.024 6.331 1.00 95.31 88 VAL A N 1
ATOM 697 C CA . VAL A 1 88 ? -1.214 -1.251 5.120 1.00 95.31 88 VAL A CA 1
ATOM 698 C C . VAL A 1 88 ? -0.476 -2.161 4.153 1.00 95.31 88 VAL A C 1
ATOM 700 O O . VAL A 1 88 ? 0.658 -2.554 4.425 1.00 95.31 88 VAL A O 1
ATOM 703 N N . SER A 1 89 ? -1.112 -2.469 3.030 1.00 95.38 89 SER A N 1
ATOM 704 C CA . SER A 1 89 ? -0.587 -3.341 1.986 1.00 95.38 89 SER A CA 1
ATOM 705 C C . SER A 1 89 ? -0.168 -2.529 0.758 1.00 95.38 89 SER A C 1
ATOM 707 O O . SER A 1 89 ? -0.874 -1.623 0.311 1.00 95.38 89 SER A O 1
ATOM 709 N N . VAL A 1 90 ? 0.990 -2.869 0.189 1.00 96.56 90 VAL A N 1
ATOM 710 C CA . VAL A 1 90 ? 1.564 -2.208 -0.989 1.00 96.56 90 VAL A CA 1
ATOM 711 C C . VAL A 1 90 ? 1.987 -3.240 -2.029 1.00 96.56 90 VAL A C 1
ATOM 713 O O . VAL A 1 90 ? 2.735 -4.171 -1.735 1.00 96.56 90 VAL A O 1
ATOM 716 N N . SER A 1 91 ? 1.585 -3.046 -3.283 1.00 95.62 91 SER A N 1
ATOM 717 C CA . SER A 1 91 ? 2.097 -3.805 -4.427 1.00 95.62 91 SER A CA 1
ATOM 718 C C . SER A 1 91 ? 2.693 -2.852 -5.452 1.00 95.62 91 SER A C 1
ATOM 720 O O . SER A 1 91 ? 2.045 -1.894 -5.862 1.00 95.62 91 SER A O 1
ATOM 722 N N . VAL A 1 92 ? 3.924 -3.124 -5.879 1.00 95.31 92 VAL A N 1
ATOM 723 C CA . VAL A 1 92 ? 4.589 -2.384 -6.955 1.00 95.31 92 VAL A CA 1
ATOM 724 C C . VAL A 1 92 ? 4.752 -3.325 -8.135 1.00 95.31 92 VAL A C 1
ATOM 726 O O . VAL A 1 92 ? 5.293 -4.423 -7.993 1.00 95.31 92 VAL A O 1
ATOM 729 N N . ARG A 1 93 ? 4.254 -2.909 -9.294 1.00 95.25 93 ARG A N 1
ATOM 730 C CA . ARG A 1 93 ? 4.293 -3.675 -10.541 1.00 95.25 93 ARG A CA 1
ATOM 731 C C . ARG A 1 93 ? 5.063 -2.893 -11.585 1.00 95.25 93 ARG A C 1
ATOM 733 O O . ARG A 1 93 ? 5.095 -1.669 -11.538 1.00 95.25 93 ARG A O 1
ATOM 740 N N . GLU A 1 94 ? 5.674 -3.586 -12.533 1.00 94.19 94 GLU A N 1
ATOM 741 C CA . GLU A 1 94 ? 6.174 -2.921 -13.736 1.00 94.19 94 GLU A CA 1
ATOM 742 C C . GLU A 1 94 ? 5.026 -2.188 -14.437 1.00 94.19 94 GLU A C 1
ATOM 744 O O . GLU A 1 94 ? 3.869 -2.611 -14.350 1.00 94.19 94 GLU A O 1
ATOM 749 N N . ARG A 1 95 ? 5.339 -1.082 -15.114 1.00 94.38 95 ARG A N 1
ATOM 750 C CA . ARG A 1 95 ? 4.353 -0.286 -15.849 1.00 94.38 95 ARG A CA 1
ATOM 751 C C . ARG A 1 95 ? 3.512 -1.164 -16.781 1.00 94.38 95 ARG A C 1
ATOM 753 O O . ARG A 1 95 ? 4.052 -1.810 -17.676 1.00 94.38 95 ARG A O 1
ATOM 760 N N . GLY A 1 96 ? 2.191 -1.131 -16.610 1.00 91.81 96 GLY A N 1
ATOM 761 C CA . GLY A 1 96 ? 1.254 -1.912 -17.427 1.00 91.81 96 GLY A CA 1
ATOM 762 C C . GLY A 1 96 ? 1.207 -3.407 -17.091 1.00 91.81 96 GLY A C 1
ATOM 763 O O . GLY A 1 96 ? 0.512 -4.158 -17.774 1.00 91.81 96 GLY A O 1
ATOM 764 N N . GLY A 1 97 ? 1.915 -3.843 -16.047 1.00 92.19 97 GLY A N 1
ATOM 765 C CA . GLY A 1 97 ? 1.866 -5.210 -15.543 1.00 92.19 97 GLY A CA 1
ATOM 766 C C . GLY A 1 97 ? 0.510 -5.580 -14.932 1.00 92.19 97 GLY A C 1
ATOM 767 O O . GLY A 1 97 ? -0.390 -4.751 -14.764 1.00 92.19 97 GLY A O 1
ATOM 768 N N . ALA A 1 98 ? 0.368 -6.857 -14.567 1.00 93.31 98 ALA A N 1
ATOM 769 C CA . ALA A 1 98 ? -0.856 -7.374 -13.965 1.00 93.31 98 ALA A CA 1
ATOM 770 C C . ALA A 1 98 ? -1.201 -6.631 -12.664 1.00 93.31 98 ALA A C 1
ATOM 772 O O . ALA A 1 98 ? -0.386 -6.536 -11.741 1.00 93.31 98 ALA A O 1
ATOM 773 N N . LYS A 1 99 ? -2.434 -6.126 -12.594 1.00 93.38 99 LYS A N 1
ATOM 774 C CA . LYS A 1 99 ? -2.960 -5.425 -11.420 1.00 93.38 99 LYS A CA 1
ATOM 775 C C . LYS A 1 99 ? -3.273 -6.437 -10.309 1.00 93.38 99 LYS A C 1
ATOM 777 O O . LYS A 1 99 ? -3.747 -7.533 -10.619 1.00 93.38 99 LYS A O 1
ATOM 782 N N . PRO A 1 100 ? -3.020 -6.112 -9.032 1.00 92.88 100 PRO A N 1
ATOM 783 C CA . PRO A 1 100 ? -3.390 -6.991 -7.931 1.00 92.88 100 PRO A CA 1
ATOM 784 C C . PRO A 1 100 ? -4.916 -7.032 -7.774 1.00 92.88 100 PRO A C 1
ATOM 786 O O . PRO A 1 100 ? -5.547 -5.989 -7.641 1.00 92.88 100 PRO A O 1
ATOM 789 N N . ASN A 1 101 ? -5.502 -8.230 -7.739 1.00 91.94 101 ASN A N 1
ATOM 790 C CA . ASN A 1 101 ? -6.894 -8.406 -7.321 1.00 91.94 101 ASN A CA 1
ATOM 791 C C . ASN A 1 101 ? -6.959 -8.431 -5.789 1.00 91.94 101 ASN A C 1
ATOM 793 O O . ASN A 1 101 ? -6.854 -9.498 -5.186 1.00 91.94 101 ASN A O 1
ATOM 797 N N . ILE A 1 102 ? -7.098 -7.264 -5.163 1.00 91.75 102 ILE A N 1
ATOM 798 C CA . ILE A 1 102 ? -6.940 -7.125 -3.706 1.00 91.75 102 ILE A CA 1
ATOM 799 C C . ILE A 1 102 ? -8.076 -7.762 -2.892 1.00 91.75 102 ILE A C 1
ATOM 801 O O . ILE A 1 102 ? -7.939 -7.927 -1.690 1.00 91.75 102 ILE A O 1
ATOM 805 N N . PHE A 1 103 ? -9.184 -8.151 -3.529 1.00 88.56 103 PHE A N 1
ATOM 806 C CA . PHE A 1 103 ? -10.248 -8.917 -2.868 1.00 88.56 103 PHE A CA 1
ATOM 807 C C . PHE A 1 103 ? -9.977 -10.419 -2.840 1.00 88.56 103 PHE A C 1
ATOM 809 O O . PHE A 1 103 ? -10.725 -11.172 -2.219 1.00 88.56 103 PHE A O 1
ATOM 816 N N . SER A 1 104 ? -8.941 -10.878 -3.543 1.00 87.88 104 SER A N 1
ATOM 817 C CA . SER A 1 104 ? -8.515 -12.264 -3.450 1.00 87.88 104 SER A CA 1
ATOM 818 C C . SER A 1 104 ? -7.746 -12.471 -2.145 1.00 87.88 104 SER A C 1
ATOM 820 O O . SER A 1 104 ? -6.733 -11.800 -1.949 1.00 87.88 104 SER A O 1
ATOM 822 N N . PRO A 1 105 ? -8.106 -13.461 -1.308 1.00 80.62 105 PRO A N 1
ATOM 823 C CA . PRO A 1 105 ? -7.369 -13.759 -0.076 1.00 80.62 105 PRO A CA 1
ATOM 824 C C . PRO A 1 105 ? -5.934 -14.249 -0.339 1.00 80.62 105 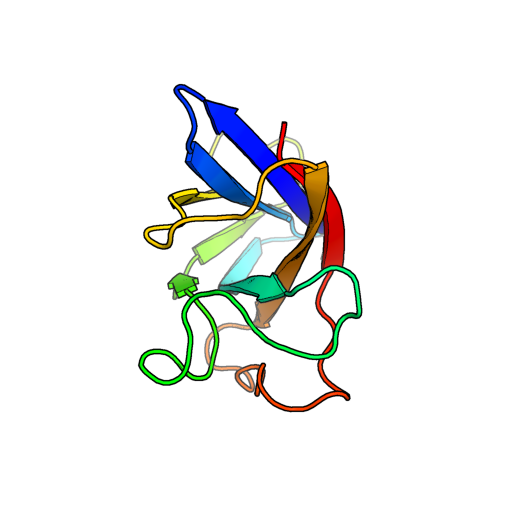PRO A C 1
ATOM 826 O O . PRO A 1 105 ? -5.129 -14.364 0.578 1.00 80.62 105 PRO A O 1
ATOM 829 N N . THR A 1 106 ? -5.601 -14.573 -1.592 1.00 84.75 106 THR A N 1
ATOM 830 C CA . THR A 1 106 ? -4.255 -14.989 -2.011 1.00 84.75 106 THR A CA 1
ATOM 831 C C . THR A 1 106 ? -3.345 -13.822 -2.397 1.00 84.75 106 THR A C 1
ATOM 833 O O . THR A 1 106 ? -2.151 -14.030 -2.619 1.00 84.75 106 THR A O 1
ATOM 836 N N . VAL A 1 107 ? -3.880 -12.605 -2.526 1.00 87.00 107 VAL A N 1
ATOM 837 C CA . VAL A 1 107 ? -3.103 -11.425 -2.912 1.00 87.00 107 VAL A CA 1
ATOM 838 C C . VAL A 1 107 ? -2.628 -10.718 -1.654 1.00 87.00 107 VAL A C 1
ATOM 840 O O . VAL A 1 107 ? -3.389 -10.024 -0.997 1.00 87.00 107 VAL A O 1
ATOM 843 N N . VAL A 1 108 ? -1.337 -10.864 -1.359 1.00 79.94 108 VAL A N 1
ATOM 844 C CA . VAL A 1 108 ? -0.680 -10.188 -0.236 1.00 79.94 108 VAL A CA 1
ATOM 845 C C . VAL A 1 108 ? 0.380 -9.238 -0.790 1.00 79.94 108 VAL A C 1
ATOM 847 O O . VAL A 1 108 ? 1.243 -9.632 -1.580 1.00 79.94 108 VAL A O 1
ATOM 850 N N . GLY A 1 109 ? 0.283 -7.960 -0.422 1.00 85.00 109 GLY A N 1
ATOM 851 C CA . GLY A 1 109 ? 1.311 -6.959 -0.702 1.00 85.00 109 GLY A CA 1
ATOM 852 C C . GLY A 1 109 ? 2.474 -7.021 0.293 1.00 85.00 109 GLY A C 1
ATOM 853 O O . GLY A 1 109 ? 2.507 -7.839 1.206 1.00 85.00 109 GLY A O 1
ATOM 854 N N . HIS A 1 110 ? 3.419 -6.096 0.156 1.00 92.75 110 HIS A N 1
ATOM 855 C CA . HIS A 1 110 ? 4.302 -5.733 1.261 1.00 92.75 110 HIS A CA 1
ATOM 856 C C . HIS A 1 110 ? 3.459 -5.074 2.348 1.00 92.75 110 HIS A C 1
ATOM 858 O O . HIS A 1 110 ? 2.703 -4.155 2.038 1.00 92.75 110 HIS A O 1
ATOM 864 N N . GLN A 1 111 ? 3.587 -5.532 3.591 1.00 92.31 111 GLN A N 1
ATOM 865 C CA . GLN A 1 111 ? 2.667 -5.160 4.662 1.00 92.31 111 GLN A CA 1
ATOM 866 C C . GLN A 1 111 ? 3.352 -4.458 5.830 1.00 92.31 111 GLN A C 1
ATOM 868 O O . GLN A 1 111 ? 4.492 -4.764 6.187 1.00 92.31 111 GLN A O 1
ATOM 873 N N . LEU A 1 112 ? 2.608 -3.541 6.445 1.00 94.06 112 LEU A N 1
ATOM 874 C CA . LEU A 1 112 ? 2.888 -2.978 7.758 1.00 94.06 112 LEU A CA 1
ATOM 875 C C . LEU A 1 112 ? 1.625 -3.057 8.618 1.00 94.06 112 LEU A C 1
ATOM 877 O O . LEU A 1 112 ? 0.598 -2.477 8.266 1.00 94.06 112 LEU A O 1
ATOM 881 N N . GLY A 1 113 ? 1.743 -3.705 9.775 1.00 93.38 113 GLY A N 1
ATOM 882 C CA . GLY A 1 113 ? 0.692 -3.715 10.785 1.00 93.38 113 GLY A CA 1
ATOM 883 C C . GLY A 1 113 ? 0.714 -2.440 11.619 1.00 93.38 113 GLY A C 1
ATOM 884 O O . GLY A 1 113 ? 1.760 -2.081 12.159 1.00 93.38 113 GLY A O 1
ATOM 885 N N . VAL A 1 114 ? -0.440 -1.798 11.768 1.00 93.75 114 VAL A N 1
ATOM 886 C CA . VAL A 1 114 ? -0.627 -0.586 12.571 1.00 93.75 114 VAL A CA 1
ATOM 887 C C . VAL A 1 114 ? -1.831 -0.762 13.492 1.00 93.75 114 VAL A C 1
ATOM 889 O O . VAL A 1 114 ? -2.871 -1.242 13.057 1.00 93.75 114 VAL A O 1
ATOM 892 N N . VAL A 1 115 ? -1.692 -0.408 14.769 1.00 95.19 115 VAL A N 1
ATOM 893 C CA . VAL A 1 115 ? -2.834 -0.316 15.692 1.00 95.19 115 VAL A CA 1
ATOM 894 C C . VAL A 1 115 ? -3.375 1.104 15.611 1.00 95.19 115 VAL A C 1
ATOM 896 O O . VAL A 1 115 ? -2.603 2.054 15.751 1.00 95.19 115 VAL A O 1
ATOM 899 N N . TYR A 1 116 ? -4.669 1.245 15.340 1.00 95.25 116 TYR A N 1
ATOM 900 C CA . TYR A 1 116 ? -5.323 2.546 15.287 1.00 95.25 116 TYR A CA 1
ATOM 901 C C . TYR A 1 116 ? -5.576 3.043 16.724 1.00 95.25 116 TYR A C 1
ATOM 903 O O . TYR A 1 116 ? -6.269 2.344 17.461 1.00 95.25 116 TYR A O 1
ATOM 911 N N . PRO A 1 117 ? -4.951 4.152 17.164 1.00 90.88 117 PRO A N 1
ATOM 912 C CA . PRO A 1 117 ? -4.940 4.594 18.559 1.00 90.88 117 PRO A CA 1
ATOM 913 C C . PRO A 1 117 ? -6.275 5.189 18.969 1.00 90.88 117 PRO A C 1
ATOM 915 O O . PRO A 1 117 ? -6.836 5.919 18.134 1.00 90.88 117 PRO A O 1
#

pLDDT: mean 91.26, std 5.84, range [70.62, 97.19]

Secondary structure (DSSP, 8-state):
-EEEEEEEE-SS-EEEEEEEE-SSSEEEEEEEEEEEETTS-SEEESGGG-BTBEEEEEEEEEPSS--S--EEEEE--S---TT-EEEEEEEEEETT-PPP-TTSTT---EEEEEE--